Protein AF-A0A844F5Y7-F1 (afdb_monomer_lite)

pLDDT: mean 75.41, std 11.74, range [46.03, 91.31]

Organism: Clostridium scindens (strain JCM 10418 / VPI 12708) (NCBI:txid29347)

Foldseek 3Di:
DDLLVLLVQLVVVCVVPLPDDDDLCNSCVSSVHDSLVSQVSCCVQVVDNDSVRVSVPFDPDPDTDDRPSVVPDDDDDAQDWDDDDPDTDHHHDDDDPDDWDKDKDADPDDPVQADPVRDDDDDGDDRIDIDGDDD

Secondary structure (DSSP, 8-state):
--HHHHHHHHHHHHHHTTTS---HHHHHHHTTS-HHHHHHHHHHHH--S-HHHHHHTS-S-SS-----SGGG-PPP-TT-PEEETTEEE-------SSPPPEEEEE----GGGSPPTTT--S----SEEEEEPP-

Sequence (135 aa):
MYAYETIEMSLNYIEQHLNEKIETEKLAKIACLSTFYYQHLFKRLVKKSSPDEYRKSIPMLNTFDKPKLSSRYVMIDENVPLIVGDIVLEIQRKTLRTTETYFGFEKPVNVAKQIPVGESTGIDVPCLYCFKSSK

Radius of gyration: 20.43 Å; chains: 1; bounding box: 54×29×50 Å

Structure (mmCIF, N/CA/C/O backbone):
data_AF-A0A844F5Y7-F1
#
_entry.id   AF-A0A844F5Y7-F1
#
loop_
_atom_site.group_PDB
_atom_site.id
_atom_site.type_symbol
_atom_site.label_atom_id
_atom_site.label_alt_id
_atom_site.label_comp_id
_atom_site.label_asym_id
_atom_site.label_entity_id
_atom_site.label_seq_id
_atom_site.pdbx_PDB_ins_code
_atom_site.Cartn_x
_atom_site.Cartn_y
_atom_site.Cartn_z
_atom_site.occupancy
_atom_site.B_iso_or_equiv
_atom_site.auth_seq_id
_atom_site.auth_comp_id
_atom_site.auth_asym_id
_atom_site.auth_atom_id
_atom_site.pdbx_PDB_model_num
ATOM 1 N N . MET A 1 1 ? 0.635 -11.920 -4.830 1.00 56.78 1 MET A N 1
ATOM 2 C CA . MET A 1 1 ? -0.245 -11.345 -3.798 1.00 56.78 1 MET A CA 1
ATOM 3 C C . MET A 1 1 ? -0.433 -9.882 -4.127 1.00 56.78 1 MET A C 1
ATOM 5 O O . MET A 1 1 ? 0.539 -9.133 -4.144 1.00 56.78 1 MET A O 1
ATOM 9 N N . TYR A 1 2 ? -1.642 -9.513 -4.517 1.00 71.44 2 TYR A N 1
ATOM 10 C CA . TYR A 1 2 ? -1.959 -8.177 -5.010 1.00 71.44 2 TYR A CA 1
ATOM 11 C C . TYR A 1 2 ? -2.266 -7.220 -3.854 1.00 71.44 2 TYR A C 1
ATOM 13 O O . TYR A 1 2 ? -2.692 -7.636 -2.780 1.00 71.44 2 TYR A O 1
ATOM 21 N N . ALA A 1 3 ? -2.077 -5.915 -4.076 1.00 68.00 3 ALA A N 1
ATOM 22 C CA . ALA A 1 3 ? -2.239 -4.898 -3.030 1.00 68.00 3 ALA A CA 1
ATOM 23 C C . ALA A 1 3 ? -3.666 -4.807 -2.447 1.00 68.00 3 ALA A C 1
ATOM 25 O O . ALA A 1 3 ? -3.840 -4.302 -1.343 1.00 68.00 3 ALA A O 1
ATOM 26 N N . TYR A 1 4 ? -4.690 -5.273 -3.171 1.00 74.69 4 TYR A N 1
ATOM 27 C CA . TYR A 1 4 ? -6.052 -5.350 -2.635 1.00 74.69 4 TYR A CA 1
ATOM 28 C C . TYR A 1 4 ? -6.268 -6.599 -1.771 1.00 74.69 4 TYR A C 1
ATOM 30 O O . TYR A 1 4 ? -6.999 -6.520 -0.790 1.00 74.69 4 TYR A O 1
ATOM 38 N N . GLU A 1 5 ? -5.612 -7.722 -2.089 1.00 79.75 5 GLU A N 1
ATOM 39 C CA . GLU A 1 5 ? -5.712 -8.971 -1.321 1.00 79.75 5 GLU A CA 1
ATOM 40 C C . GLU A 1 5 ? -5.114 -8.794 0.074 1.00 79.75 5 GLU A C 1
ATOM 42 O O . GLU A 1 5 ? -5.687 -9.242 1.063 1.00 79.75 5 GLU A O 1
ATOM 47 N N . THR A 1 6 ? -3.984 -8.087 0.166 1.00 83.25 6 THR A N 1
ATOM 48 C CA . THR A 1 6 ? -3.307 -7.800 1.440 1.00 83.25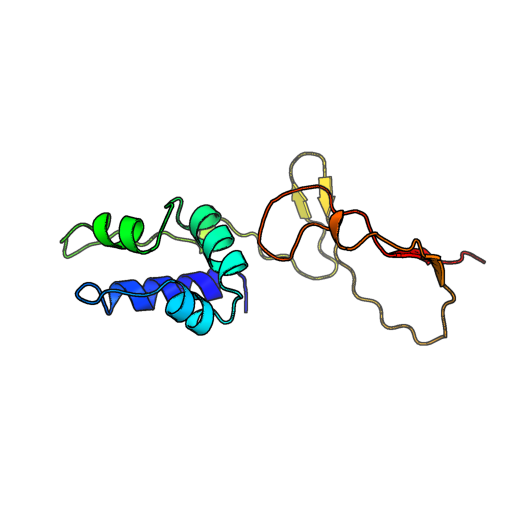 6 THR A CA 1
ATOM 49 C C . THR A 1 6 ? -4.195 -6.978 2.381 1.00 83.25 6 THR A C 1
ATOM 51 O O . THR A 1 6 ? -4.285 -7.276 3.571 1.00 83.25 6 THR A O 1
ATOM 54 N N . ILE A 1 7 ? -4.896 -5.971 1.851 1.00 87.00 7 ILE A N 1
ATOM 55 C CA . ILE A 1 7 ? -5.849 -5.152 2.612 1.00 87.00 7 ILE A CA 1
ATOM 56 C C . ILE A 1 7 ? -7.134 -5.928 2.908 1.00 87.00 7 ILE A C 1
ATOM 58 O O . ILE A 1 7 ? -7.712 -5.775 3.978 1.00 87.00 7 ILE A O 1
ATOM 62 N N . GLU A 1 8 ? -7.584 -6.805 2.016 1.00 85.31 8 GLU A N 1
ATOM 63 C CA . GLU A 1 8 ? -8.749 -7.646 2.285 1.00 85.31 8 GLU A CA 1
ATOM 64 C C . GLU A 1 8 ? -8.510 -8.610 3.457 1.00 85.31 8 GLU A C 1
ATOM 66 O O . GLU A 1 8 ? -9.398 -8.793 4.291 1.00 85.31 8 GLU A O 1
ATOM 71 N N . MET A 1 9 ? -7.297 -9.153 3.595 1.00 86.56 9 MET A N 1
ATOM 72 C CA . MET A 1 9 ? -6.926 -9.974 4.753 1.00 86.56 9 MET A CA 1
ATOM 73 C C . MET A 1 9 ? -7.004 -9.198 6.070 1.00 86.56 9 MET A C 1
ATOM 75 O O . MET A 1 9 ? -7.504 -9.725 7.065 1.00 86.56 9 MET A O 1
ATOM 79 N N . SER A 1 10 ? -6.556 -7.940 6.089 1.00 89.69 10 SER A N 1
ATOM 80 C CA . SER A 1 10 ? -6.641 -7.117 7.296 1.00 89.69 10 SER A CA 1
ATOM 81 C C . SER A 1 10 ? -8.080 -6.699 7.617 1.00 89.69 10 SER A C 1
ATOM 83 O O . SER A 1 10 ? -8.445 -6.651 8.790 1.00 89.69 10 SER A O 1
ATOM 85 N N . LEU A 1 11 ? -8.919 -6.450 6.607 1.00 88.38 11 LEU A N 1
ATOM 86 C CA . LEU A 1 11 ? -10.346 -6.168 6.793 1.00 88.38 11 LEU A CA 1
ATOM 87 C C . LEU A 1 11 ? -11.082 -7.360 7.402 1.00 88.38 11 LEU A C 1
ATOM 89 O O . LEU A 1 11 ? -11.789 -7.187 8.393 1.00 88.38 11 LEU A O 1
ATOM 93 N N . ASN A 1 12 ? -10.840 -8.567 6.884 1.00 88.31 12 ASN A N 1
ATOM 94 C CA . ASN A 1 12 ? -11.400 -9.799 7.446 1.00 88.31 12 ASN A CA 1
ATOM 95 C C . ASN A 1 12 ? -11.013 -9.963 8.923 1.00 88.31 12 ASN A C 1
ATOM 97 O O . ASN A 1 12 ? -11.826 -10.378 9.745 1.00 88.31 12 ASN A O 1
ATOM 101 N N . TYR A 1 13 ? -9.775 -9.607 9.278 1.00 89.44 13 TYR A N 1
ATOM 102 C CA . TYR A 1 13 ? -9.319 -9.662 10.662 1.00 89.44 13 TYR A CA 1
ATOM 103 C C . TYR A 1 13 ? -10.073 -8.679 11.572 1.00 89.44 13 TYR A C 1
ATOM 105 O O . TYR A 1 13 ? -10.477 -9.060 12.672 1.00 89.44 13 TYR A O 1
ATOM 113 N N . ILE A 1 14 ? -10.290 -7.437 11.117 1.00 88.38 14 ILE A N 1
ATOM 114 C CA . ILE A 1 14 ? -11.064 -6.421 11.856 1.00 88.38 14 ILE A CA 1
ATOM 115 C C . ILE A 1 14 ? -12.497 -6.907 12.094 1.00 88.38 14 ILE A C 1
ATOM 117 O O . ILE A 1 14 ? -13.021 -6.753 13.194 1.00 88.38 14 ILE A O 1
ATOM 121 N N . GLU A 1 15 ? -13.108 -7.524 11.084 1.00 83.94 15 GLU A N 1
ATOM 122 C CA . GLU A 1 15 ? -14.473 -8.058 11.150 1.00 83.94 15 GLU A CA 1
ATOM 123 C C . GLU A 1 15 ? -14.605 -9.221 12.144 1.00 83.94 15 GLU A C 1
ATOM 125 O O . GLU A 1 15 ? -15.630 -9.351 12.808 1.00 83.94 15 GLU A O 1
ATOM 130 N N . GLN A 1 16 ? -13.561 -10.034 12.317 1.00 85.06 16 GLN A N 1
ATOM 131 C CA . GLN A 1 16 ? -13.545 -11.115 13.311 1.00 85.06 16 GLN A CA 1
ATOM 132 C C . GLN A 1 16 ? -13.296 -10.623 14.748 1.00 85.06 16 GLN A C 1
ATOM 134 O O . GLN A 1 16 ? -13.635 -11.324 15.697 1.00 85.06 16 GLN A O 1
ATOM 139 N N . HIS A 1 17 ? -12.727 -9.425 14.922 1.00 86.81 17 HIS A N 1
ATOM 140 C CA . HIS A 1 17 ? -12.280 -8.896 16.219 1.00 86.81 17 HIS A CA 1
ATOM 141 C C . HIS A 1 17 ? -12.907 -7.525 16.531 1.00 86.81 17 HIS A C 1
ATOM 143 O O . HIS A 1 17 ? -12.230 -6.591 16.960 1.00 86.81 17 HIS A O 1
ATOM 149 N N . LEU A 1 18 ? -14.225 -7.390 16.344 1.00 79.12 18 LEU A N 1
ATOM 150 C CA . LEU A 1 18 ? -14.947 -6.118 16.529 1.00 79.12 18 LEU A CA 1
ATOM 151 C C . LEU A 1 18 ? -14.901 -5.571 17.967 1.00 79.12 18 LEU A C 1
ATOM 153 O O . LEU A 1 18 ? -14.987 -4.358 18.165 1.00 79.12 18 LEU A O 1
ATOM 157 N N . ASN A 1 19 ? -14.742 -6.441 18.966 1.00 79.00 19 ASN A N 1
ATOM 158 C CA . ASN A 1 19 ? -14.767 -6.065 20.385 1.00 79.00 19 ASN A CA 1
ATOM 159 C C . ASN A 1 19 ? -13.389 -5.697 20.948 1.00 79.00 19 ASN A C 1
ATOM 161 O O . ASN A 1 19 ? -13.296 -5.206 22.072 1.00 79.00 19 ASN A O 1
ATOM 165 N N . GLU A 1 20 ? -12.322 -5.895 20.177 1.00 81.12 20 GLU A N 1
ATOM 166 C CA . GLU A 1 20 ? -10.959 -5.637 20.622 1.00 81.12 20 GLU A CA 1
ATOM 167 C C . GLU A 1 20 ? -10.439 -4.313 20.066 1.00 81.12 20 GLU A C 1
ATOM 169 O O . GLU A 1 20 ? -10.792 -3.870 18.970 1.00 81.12 20 GLU A O 1
ATOM 174 N N . LYS A 1 21 ? -9.570 -3.656 20.835 1.00 79.31 21 LYS A N 1
ATOM 175 C CA . LYS A 1 21 ? -8.788 -2.540 20.311 1.00 79.31 21 LYS A CA 1
ATOM 176 C C . LYS A 1 21 ? -7.690 -3.123 19.425 1.00 79.31 21 LYS A C 1
ATOM 178 O O . LYS A 1 21 ? -6.835 -3.861 19.908 1.00 79.31 21 LYS A O 1
ATOM 183 N N . ILE A 1 22 ? -7.713 -2.790 18.138 1.00 84.56 22 ILE A N 1
ATOM 184 C CA . ILE A 1 22 ? -6.748 -3.303 17.166 1.00 84.56 22 ILE A CA 1
ATOM 185 C C . ILE A 1 22 ? -5.758 -2.198 16.812 1.00 84.56 22 ILE A C 1
ATOM 187 O O . ILE A 1 22 ? -6.140 -1.141 16.315 1.00 84.56 22 ILE A O 1
ATOM 191 N N . GLU A 1 23 ? -4.472 -2.454 17.033 1.00 88.50 23 GLU A N 1
ATOM 192 C CA . GLU A 1 23 ? -3.416 -1.530 16.629 1.00 88.50 23 GLU A CA 1
ATOM 193 C C . GLU A 1 23 ? -3.126 -1.628 15.127 1.00 88.50 23 GLU A C 1
ATOM 195 O O . GLU A 1 23 ? -3.084 -2.716 14.545 1.00 88.50 23 GLU A O 1
ATOM 200 N N . THR A 1 24 ? -2.867 -0.483 1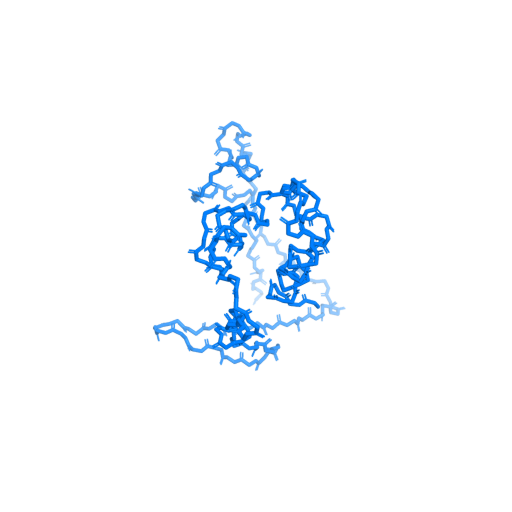4.489 1.00 88.19 24 THR A N 1
ATOM 201 C CA . THR A 1 24 ? -2.544 -0.414 13.053 1.00 88.19 24 THR A CA 1
ATOM 202 C C . THR A 1 24 ? -1.311 -1.231 12.686 1.00 88.19 24 THR A C 1
ATOM 204 O O . THR A 1 24 ? -1.258 -1.785 11.593 1.00 88.19 24 THR A O 1
ATOM 207 N N . GLU A 1 25 ? -0.341 -1.355 13.592 1.00 90.12 25 GLU A N 1
ATOM 208 C CA . GLU A 1 25 ? 0.853 -2.177 13.375 1.00 90.12 25 GLU A CA 1
ATOM 209 C C . GLU A 1 25 ? 0.522 -3.663 13.246 1.00 90.12 25 GLU A C 1
ATOM 211 O O . GLU A 1 25 ? 1.115 -4.366 12.428 1.00 90.12 25 GLU A O 1
ATOM 216 N N . LYS A 1 26 ? -0.451 -4.153 14.022 1.00 90.25 26 LYS A N 1
ATOM 217 C CA . LYS A 1 26 ? -0.901 -5.547 13.952 1.00 90.25 26 LYS A CA 1
ATOM 218 C C . LYS A 1 26 ? -1.543 -5.835 12.596 1.00 90.25 26 LYS A C 1
ATOM 220 O O . LYS A 1 26 ? -1.238 -6.848 11.976 1.00 90.25 26 LYS A O 1
ATOM 225 N N . LEU A 1 27 ? -2.366 -4.911 12.104 1.00 91.31 27 LEU A N 1
ATOM 226 C CA . LEU A 1 27 ? -2.996 -5.015 10.785 1.00 91.31 27 LEU A CA 1
ATOM 227 C C . LEU A 1 27 ? -1.981 -4.929 9.642 1.00 91.31 27 LEU A C 1
ATOM 229 O O . LEU A 1 27 ? -2.079 -5.689 8.683 1.00 91.31 27 LEU A O 1
ATOM 233 N N . ALA A 1 28 ? -0.979 -4.057 9.769 1.00 89.88 28 ALA A N 1
ATOM 234 C CA . ALA A 1 28 ? 0.109 -3.954 8.805 1.00 89.88 28 ALA A CA 1
ATOM 235 C C . ALA A 1 28 ? 0.927 -5.255 8.735 1.00 89.88 28 ALA A C 1
ATOM 237 O O . ALA A 1 28 ? 1.205 -5.742 7.640 1.00 89.88 28 ALA A O 1
ATOM 238 N N . LYS A 1 29 ? 1.221 -5.874 9.888 1.00 90.75 29 LYS A N 1
ATOM 239 C CA . LYS A 1 29 ? 1.884 -7.187 9.965 1.00 90.75 29 LYS A CA 1
ATOM 240 C C . LYS A 1 29 ? 1.068 -8.286 9.280 1.00 90.75 29 LYS A C 1
ATOM 242 O O . LYS A 1 29 ? 1.638 -9.052 8.511 1.00 90.75 29 LYS A O 1
ATOM 247 N N . ILE A 1 30 ? -0.249 -8.330 9.505 1.00 88.00 30 ILE A N 1
ATOM 248 C CA . ILE A 1 30 ? -1.160 -9.297 8.858 1.00 88.00 30 ILE A CA 1
ATOM 249 C C . ILE A 1 30 ? -1.188 -9.101 7.338 1.00 88.00 30 ILE A C 1
ATOM 251 O O . ILE A 1 30 ? -1.180 -10.073 6.591 1.00 88.00 30 ILE A O 1
ATOM 255 N N . ALA A 1 31 ? -1.174 -7.851 6.877 1.00 86.88 31 ALA A N 1
ATOM 256 C CA . ALA A 1 31 ? -1.130 -7.518 5.456 1.00 86.88 31 ALA A CA 1
ATOM 257 C C . ALA A 1 31 ? 0.271 -7.683 4.825 1.00 86.88 31 ALA A C 1
ATOM 259 O O . ALA A 1 31 ? 0.418 -7.468 3.623 1.00 86.88 31 ALA A O 1
ATOM 260 N N . CYS A 1 32 ? 1.299 -8.028 5.615 1.00 87.06 32 CYS A N 1
ATOM 261 C CA . CYS A 1 32 ? 2.711 -8.035 5.218 1.00 87.06 32 CYS A CA 1
ATOM 262 C C . CYS A 1 32 ? 3.193 -6.693 4.627 1.00 87.06 32 CYS A C 1
ATOM 264 O O . CYS A 1 32 ? 3.979 -6.665 3.681 1.00 87.06 32 CYS A O 1
ATOM 266 N N . LEU A 1 33 ? 2.723 -5.570 5.180 1.00 86.06 33 LEU A N 1
ATOM 267 C CA . LEU A 1 33 ? 3.067 -4.210 4.752 1.00 86.06 33 LEU A CA 1
ATOM 268 C C . LEU A 1 33 ? 3.765 -3.435 5.879 1.00 86.06 33 LEU A C 1
ATOM 270 O O . LEU A 1 33 ? 3.609 -3.744 7.060 1.00 86.06 33 LEU A O 1
ATOM 274 N N . SER A 1 34 ? 4.489 -2.369 5.525 1.00 88.62 34 SER A N 1
ATOM 275 C CA . SER A 1 34 ? 4.919 -1.382 6.522 1.00 88.62 34 SER A CA 1
ATOM 276 C C . SER A 1 34 ? 3.711 -0.612 7.069 1.00 88.62 34 SER A C 1
ATOM 278 O O . SER A 1 34 ? 2.726 -0.402 6.357 1.00 88.62 34 SER A O 1
ATOM 280 N N . THR A 1 35 ? 3.780 -0.155 8.323 1.00 88.31 35 THR A N 1
ATOM 281 C CA . THR A 1 35 ? 2.673 0.559 8.990 1.00 88.31 35 THR A CA 1
ATOM 282 C C . THR A 1 35 ? 2.204 1.780 8.196 1.00 88.31 35 THR A C 1
ATOM 284 O O . THR A 1 35 ? 1.005 1.962 7.987 1.00 88.31 35 THR A O 1
ATOM 287 N N . PHE A 1 36 ? 3.145 2.577 7.685 1.00 87.00 36 PHE A N 1
ATOM 288 C CA . PHE A 1 36 ? 2.843 3.747 6.860 1.00 87.00 36 PHE A CA 1
ATOM 289 C C . PHE A 1 36 ? 2.165 3.379 5.539 1.00 87.00 36 PHE A C 1
ATOM 291 O O . PHE A 1 36 ? 1.144 3.965 5.172 1.00 87.00 36 PHE A O 1
ATOM 298 N N . TYR A 1 37 ? 2.700 2.381 4.832 1.00 83.69 37 TYR A N 1
ATOM 299 C CA . TYR A 1 37 ? 2.139 1.966 3.551 1.00 83.69 37 TYR A CA 1
ATOM 300 C C . TYR A 1 37 ? 0.744 1.357 3.720 1.00 83.69 37 TYR A C 1
ATOM 302 O O . TYR A 1 37 ? -0.155 1.654 2.934 1.00 83.69 37 TYR A O 1
ATOM 310 N N . TYR A 1 38 ? 0.532 0.599 4.799 1.00 87.94 38 TYR A N 1
ATOM 311 C CA . TYR A 1 38 ? -0.773 0.072 5.185 1.00 87.94 38 TYR A CA 1
ATOM 312 C C . TYR A 1 38 ? -1.803 1.186 5.397 1.00 87.94 38 TYR A C 1
ATOM 314 O O . TYR A 1 38 ? -2.879 1.142 4.806 1.00 87.94 38 TYR A O 1
ATOM 322 N N . GLN A 1 39 ? -1.481 2.209 6.196 1.00 87.06 39 GLN A N 1
ATOM 323 C CA . GLN A 1 39 ? -2.392 3.332 6.455 1.00 87.06 39 GLN A CA 1
ATOM 324 C C . GLN A 1 39 ? -2.766 4.074 5.164 1.00 87.06 39 GLN A C 1
ATOM 326 O O . GLN A 1 39 ? -3.938 4.395 4.944 1.00 87.06 39 GLN A O 1
ATOM 331 N N . HIS A 1 40 ? -1.790 4.301 4.280 1.00 85.06 40 HIS A N 1
ATOM 332 C CA . HIS A 1 40 ? -2.021 4.964 2.999 1.00 85.06 40 HIS A CA 1
ATOM 333 C C . HIS A 1 40 ? -2.931 4.135 2.075 1.00 85.06 40 HIS A C 1
ATOM 335 O O . HIS A 1 40 ? -3.916 4.652 1.538 1.00 85.06 40 HIS A O 1
ATOM 341 N N . LEU A 1 41 ? -2.642 2.838 1.925 1.00 84.25 41 LEU A N 1
ATOM 342 C CA . LEU A 1 41 ? -3.453 1.903 1.137 1.00 84.25 41 LEU A CA 1
ATOM 343 C C . LEU A 1 41 ? -4.869 1.767 1.691 1.00 84.25 41 LEU A C 1
ATOM 345 O O . LEU A 1 41 ? -5.834 1.847 0.931 1.00 84.25 41 LEU A O 1
ATOM 349 N N . PHE A 1 42 ? -5.004 1.618 3.007 1.00 87.88 42 PHE A N 1
ATOM 350 C CA . PHE A 1 42 ? -6.289 1.504 3.684 1.00 87.88 42 PHE A CA 1
ATOM 351 C C . PHE A 1 42 ? -7.169 2.721 3.392 1.00 87.88 42 PHE A C 1
ATOM 353 O O . PHE A 1 42 ? -8.296 2.575 2.920 1.00 87.88 42 PHE A O 1
ATOM 360 N N . LYS A 1 43 ? -6.631 3.934 3.565 1.00 87.69 43 LYS A N 1
ATOM 361 C CA . LYS A 1 43 ? -7.357 5.173 3.264 1.00 87.69 43 LYS A CA 1
ATOM 362 C C . LYS A 1 43 ? -7.790 5.250 1.805 1.00 87.69 43 LYS A C 1
ATOM 364 O O . LYS A 1 43 ? -8.928 5.624 1.520 1.00 87.69 43 LYS A O 1
ATOM 369 N N . ARG A 1 44 ? -6.908 4.868 0.880 1.00 83.19 44 ARG A N 1
ATOM 370 C CA . ARG A 1 44 ? -7.180 4.891 -0.563 1.00 83.19 44 ARG A CA 1
ATOM 371 C C . ARG A 1 44 ? -8.273 3.899 -0.969 1.00 83.19 44 ARG A C 1
ATOM 373 O O . ARG A 1 44 ? -9.126 4.233 -1.791 1.00 83.19 44 ARG A O 1
ATOM 380 N N . LEU A 1 45 ? -8.254 2.695 -0.406 1.00 82.88 45 LEU A N 1
ATOM 381 C CA . LEU A 1 45 ? -9.128 1.594 -0.815 1.00 82.88 45 LEU A CA 1
ATOM 382 C C . LEU A 1 45 ? -10.458 1.568 -0.080 1.00 82.88 45 LEU A C 1
ATOM 384 O O . LEU A 1 45 ? -11.518 1.501 -0.710 1.00 82.88 45 LEU A O 1
ATOM 388 N N . VAL A 1 46 ? -10.399 1.693 1.239 1.00 84.38 46 VAL A N 1
ATOM 389 C CA . VAL A 1 46 ? -11.551 1.611 2.140 1.00 84.38 46 VAL A CA 1
ATOM 390 C C . VAL A 1 46 ? -12.280 2.954 2.223 1.00 84.38 46 VAL A C 1
ATOM 392 O O . VAL A 1 46 ? -13.441 3.001 2.618 1.00 84.38 46 VAL A O 1
ATOM 395 N N . LYS A 1 47 ? -11.641 4.053 1.790 1.00 84.69 47 LYS A N 1
ATOM 396 C CA . LYS A 1 47 ? -12.172 5.426 1.887 1.00 84.69 47 LYS A CA 1
ATOM 397 C C . LYS A 1 47 ? -12.496 5.832 3.334 1.00 84.69 47 LYS A C 1
ATOM 399 O O . LYS A 1 47 ? -13.425 6.600 3.573 1.00 84.69 47 LYS A O 1
ATOM 404 N N . LYS A 1 48 ? -11.725 5.312 4.294 1.00 85.56 48 LYS A N 1
ATOM 405 C CA . LYS A 1 48 ? -11.817 5.598 5.735 1.00 85.56 48 LYS A CA 1
ATOM 406 C C . LYS A 1 48 ? -10.458 6.029 6.265 1.00 85.56 48 LYS A C 1
ATOM 408 O O . LYS A 1 48 ? -9.434 5.548 5.788 1.00 85.56 48 LYS A O 1
ATOM 413 N N . SER A 1 49 ? -10.429 6.942 7.228 1.00 82.00 49 SER A N 1
ATOM 414 C CA . SER A 1 49 ? -9.178 7.497 7.755 1.00 82.00 49 SER A CA 1
ATOM 415 C C . SER A 1 49 ? -8.422 6.518 8.654 1.00 82.00 49 SER A C 1
ATOM 417 O O . SER A 1 49 ? -7.197 6.574 8.711 1.00 82.00 49 SER A O 1
ATOM 419 N N . SER A 1 50 ? -9.131 5.606 9.325 1.00 84.62 50 SER A N 1
ATOM 420 C CA . SER A 1 50 ? -8.536 4.638 10.247 1.00 84.62 50 SER A CA 1
ATOM 421 C C . SER A 1 50 ? -9.320 3.320 10.313 1.00 84.62 50 SER A C 1
ATOM 423 O O . SER A 1 50 ? -10.524 3.304 10.032 1.00 84.62 50 SER A O 1
ATOM 425 N N . PRO A 1 51 ? -8.671 2.214 10.729 1.00 84.94 51 PRO A N 1
ATOM 426 C CA . PRO A 1 51 ? -9.353 0.952 11.020 1.00 84.94 51 PRO A CA 1
ATOM 427 C C . PRO A 1 51 ? -10.462 1.085 12.071 1.00 84.94 51 PRO A C 1
ATOM 429 O O . PRO A 1 51 ? -11.497 0.439 11.950 1.00 84.94 51 PRO A O 1
ATOM 432 N N . ASP A 1 52 ? -10.285 1.960 13.065 1.00 84.38 52 ASP A N 1
ATOM 433 C CA . ASP A 1 52 ? -11.306 2.231 14.081 1.00 84.38 52 ASP A CA 1
ATOM 434 C C . ASP A 1 52 ? -12.532 2.949 13.507 1.00 84.38 52 ASP A C 1
ATOM 436 O O . ASP A 1 52 ? -13.663 2.638 13.881 1.00 84.38 52 ASP A O 1
ATOM 440 N N . GLU A 1 53 ? -12.334 3.896 12.587 1.00 85.69 53 GLU A N 1
ATOM 441 C CA . GLU A 1 53 ? -13.442 4.538 11.874 1.00 85.69 53 GLU A CA 1
ATOM 442 C C . GLU A 1 53 ? -14.193 3.523 11.009 1.00 85.69 53 GLU A C 1
ATOM 444 O O . GLU A 1 53 ? -15.424 3.497 11.021 1.00 85.69 53 GLU A O 1
ATOM 449 N N . TYR A 1 54 ? -13.461 2.658 10.297 1.00 86.00 54 TYR A N 1
ATOM 450 C CA . TYR A 1 54 ? -14.064 1.563 9.541 1.00 86.00 54 TYR A CA 1
ATOM 451 C C . TYR A 1 54 ? -14.901 0.669 10.456 1.00 86.00 54 TYR A C 1
ATOM 453 O O . TYR A 1 54 ? -16.082 0.485 10.180 1.00 86.00 54 TYR A O 1
ATOM 461 N N . ARG A 1 55 ? -14.347 0.229 11.591 1.00 83.00 55 ARG A N 1
ATOM 462 C CA . ARG A 1 55 ? -15.038 -0.610 12.580 1.00 83.00 55 ARG A CA 1
ATOM 463 C C . ARG A 1 55 ? -16.339 0.013 13.083 1.00 83.00 55 ARG A C 1
ATOM 465 O O . ARG A 1 55 ? -17.367 -0.651 13.089 1.00 83.00 55 ARG A O 1
ATOM 472 N N . LYS A 1 56 ? -16.320 1.295 13.458 1.00 82.81 56 LYS A N 1
ATOM 473 C CA . LYS A 1 56 ? -17.524 2.024 13.907 1.00 82.81 56 LYS A CA 1
ATOM 474 C C . LYS A 1 56 ? -18.566 2.198 12.805 1.00 82.81 56 LYS A C 1
ATOM 476 O O . LYS A 1 56 ? -19.739 2.386 13.105 1.00 82.81 56 LYS A O 1
ATOM 481 N N . SER A 1 57 ? -18.137 2.184 11.545 1.00 78.94 57 SER A N 1
ATOM 482 C CA . SER A 1 57 ? -19.030 2.314 10.396 1.00 78.94 57 SER A CA 1
ATOM 483 C C . SER A 1 57 ? -19.695 1.005 9.975 1.00 78.94 57 SER A C 1
ATOM 485 O O . SER A 1 57 ? -20.537 1.048 9.085 1.00 78.94 57 SER A O 1
ATOM 487 N N . ILE A 1 58 ? -19.344 -0.130 10.593 1.00 74.12 58 ILE A N 1
ATOM 488 C CA . ILE A 1 58 ? -19.987 -1.423 10.339 1.00 74.12 58 ILE A CA 1
ATOM 489 C C . ILE A 1 58 ? -21.346 -1.423 11.064 1.00 74.12 58 ILE A C 1
ATOM 491 O O . ILE A 1 58 ? -21.373 -1.428 12.297 1.00 74.12 58 ILE A O 1
ATOM 495 N N . PRO A 1 59 ? -22.487 -1.379 10.348 1.00 65.25 59 PRO A N 1
ATOM 496 C CA . PRO A 1 59 ? -23.795 -1.506 10.976 1.00 65.25 59 PRO A CA 1
ATOM 497 C C . PRO A 1 59 ? -23.960 -2.897 11.608 1.00 65.25 59 PRO A C 1
ATOM 499 O O . PRO A 1 59 ? -23.548 -3.897 11.024 1.00 65.25 59 PRO A O 1
ATOM 502 N N . MET A 1 60 ? -24.623 -2.976 12.770 1.00 60.38 60 MET A N 1
ATOM 503 C CA . MET A 1 60 ? -25.091 -4.242 13.364 1.00 60.38 60 MET A CA 1
ATOM 504 C C . MET A 1 60 ? -26.276 -4.801 12.558 1.00 60.38 60 MET A C 1
ATOM 506 O O . MET A 1 60 ? -27.410 -4.835 13.032 1.00 60.38 60 MET A O 1
ATOM 510 N N . LEU A 1 61 ? -26.034 -5.193 11.310 1.00 56.44 61 LEU A N 1
ATOM 511 C CA . LEU A 1 61 ? -26.997 -5.893 10.466 1.00 56.44 61 LEU A CA 1
ATOM 512 C C . LEU A 1 61 ? -26.481 -7.299 10.155 1.00 56.44 61 LEU A C 1
ATOM 514 O O . LEU A 1 61 ? -25.293 -7.498 9.925 1.00 56.44 61 LEU A O 1
ATOM 518 N N . ASN A 1 62 ? -27.401 -8.261 10.060 1.00 55.31 62 ASN A N 1
ATOM 519 C CA . ASN A 1 62 ? -27.100 -9.628 9.615 1.00 55.31 62 ASN A CA 1
ATOM 520 C C . ASN A 1 62 ? -26.622 -9.692 8.149 1.00 55.31 62 ASN A C 1
ATOM 522 O O . ASN A 1 62 ? -26.066 -10.701 7.724 1.00 55.31 62 ASN A O 1
ATOM 526 N N . THR A 1 63 ? -26.827 -8.613 7.389 1.00 50.22 63 THR A N 1
ATOM 527 C CA . THR A 1 63 ? -26.414 -8.464 5.992 1.00 50.22 63 THR A CA 1
ATOM 528 C C . THR A 1 63 ? -25.614 -7.167 5.874 1.00 50.22 63 THR A C 1
ATOM 530 O O . THR A 1 63 ? -26.183 -6.078 5.841 1.00 50.22 63 THR A O 1
ATOM 533 N N . PHE A 1 64 ? -24.286 -7.277 5.887 1.00 56.88 64 PHE A N 1
ATOM 534 C CA . PHE A 1 64 ? -23.361 -6.154 5.718 1.00 56.88 64 PHE A CA 1
ATOM 535 C C . PHE A 1 64 ? -22.779 -6.156 4.300 1.00 56.88 64 PHE A C 1
ATOM 537 O O . PHE A 1 64 ? -22.259 -7.175 3.841 1.00 56.88 64 PHE A O 1
ATOM 544 N N . ASP A 1 65 ? -22.827 -5.006 3.622 1.00 60.44 65 ASP A N 1
ATOM 545 C CA . ASP A 1 65 ? -22.203 -4.824 2.310 1.00 60.44 65 ASP A CA 1
ATOM 546 C C . ASP A 1 65 ? -20.695 -4.592 2.456 1.00 60.44 65 ASP A C 1
ATOM 548 O O . ASP A 1 65 ? -20.216 -3.470 2.650 1.00 60.44 65 ASP A O 1
ATOM 552 N N . LYS A 1 66 ? -19.929 -5.679 2.326 1.00 68.25 66 LYS A N 1
ATOM 553 C CA . LYS A 1 66 ? -18.465 -5.633 2.326 1.00 68.25 66 LYS A CA 1
ATOM 554 C C . LYS A 1 66 ? -17.949 -4.768 1.163 1.00 68.25 66 LYS A C 1
ATOM 556 O O . LYS A 1 66 ? -18.386 -4.956 0.020 1.00 68.25 66 LYS A O 1
ATOM 561 N N . PRO A 1 67 ? -16.978 -3.860 1.389 1.00 67.31 67 PRO A N 1
ATOM 562 C CA . PRO A 1 67 ? -16.381 -3.091 0.304 1.00 67.31 67 PRO A CA 1
ATOM 563 C C . PRO A 1 67 ? -15.699 -4.025 -0.709 1.00 67.31 67 PRO A C 1
ATOM 565 O O . PRO A 1 67 ? -14.678 -4.644 -0.416 1.00 67.31 67 PRO A O 1
ATOM 568 N N . LYS A 1 68 ? -16.240 -4.105 -1.9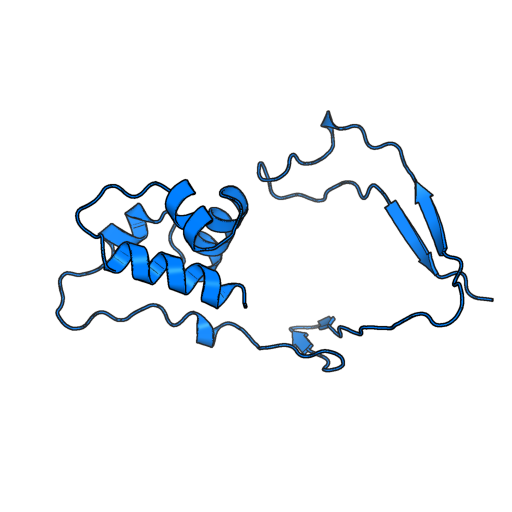32 1.00 69.94 68 LYS A N 1
ATOM 569 C CA . LYS A 1 68 ? -15.631 -4.853 -3.044 1.00 69.94 68 LYS A CA 1
ATOM 570 C C . LYS A 1 68 ? -14.384 -4.131 -3.556 1.00 69.94 68 LYS A C 1
ATOM 572 O O . LYS A 1 68 ? -14.462 -3.271 -4.435 1.00 69.94 68 LYS A O 1
ATOM 577 N N . LEU A 1 69 ? -13.229 -4.478 -2.992 1.00 67.00 69 LEU A N 1
ATOM 578 C CA . LEU A 1 69 ? -11.933 -3.916 -3.384 1.00 67.00 69 LEU A CA 1
ATOM 579 C C . LEU A 1 69 ? -11.473 -4.402 -4.766 1.00 67.00 69 LEU A C 1
ATOM 581 O O . LEU A 1 69 ? -10.836 -3.642 -5.493 1.00 67.00 69 LEU A O 1
ATOM 585 N N . SER A 1 70 ? -11.859 -5.619 -5.161 1.00 63.03 70 SER A N 1
ATOM 586 C CA . SER A 1 70 ? -11.512 -6.219 -6.457 1.00 63.03 70 SER A CA 1
ATOM 587 C C . SER A 1 70 ? -12.077 -5.454 -7.658 1.00 63.03 70 SER A C 1
ATOM 589 O O . SER A 1 70 ? -11.454 -5.416 -8.711 1.00 63.03 70 SER A O 1
ATOM 591 N N . SER A 1 71 ? -13.215 -4.769 -7.510 1.00 55.81 71 SER A N 1
ATOM 592 C CA . SER A 1 71 ? -13.884 -4.072 -8.619 1.00 55.81 71 SER A CA 1
ATOM 593 C C . SER A 1 71 ? -13.196 -2.777 -9.070 1.00 55.81 71 SER A C 1
ATOM 595 O O . SER A 1 71 ? -13.651 -2.156 -10.026 1.00 55.81 71 SER A O 1
ATOM 597 N N . ARG A 1 72 ? -12.138 -2.327 -8.380 1.00 61.94 72 ARG A N 1
ATOM 598 C CA . ARG A 1 72 ? -11.413 -1.079 -8.699 1.00 61.94 72 ARG A CA 1
ATOM 599 C C . ARG A 1 72 ? -10.000 -1.294 -9.231 1.00 61.94 72 ARG A C 1
ATOM 601 O O . ARG A 1 72 ? -9.325 -0.313 -9.537 1.00 61.94 72 ARG A O 1
ATOM 608 N N . TYR A 1 73 ? -9.554 -2.541 -9.316 1.00 61.31 73 TYR A N 1
ATOM 609 C CA . TYR A 1 73 ? -8.241 -2.889 -9.834 1.00 61.31 73 TYR A CA 1
ATOM 610 C C . TYR A 1 73 ? -8.388 -3.564 -11.190 1.00 61.31 73 TYR A C 1
ATOM 612 O O . TYR A 1 73 ? -9.145 -4.519 -11.334 1.00 61.31 73 TYR A O 1
ATOM 620 N N . VAL A 1 74 ? -7.643 -3.065 -12.176 1.00 64.56 74 VAL A N 1
ATOM 621 C CA . VAL A 1 74 ? -7.389 -3.807 -13.409 1.00 64.56 74 VAL A CA 1
ATOM 622 C C . VAL A 1 74 ? -6.108 -4.589 -13.181 1.00 64.56 74 VAL A C 1
ATOM 624 O O . VAL A 1 74 ? -5.069 -4.009 -12.859 1.00 64.56 74 VAL A O 1
ATOM 627 N N . MET A 1 75 ? -6.204 -5.907 -13.299 1.00 61.62 75 MET A N 1
ATOM 628 C CA . MET A 1 75 ? -5.038 -6.777 -13.294 1.00 61.62 75 MET A CA 1
ATOM 629 C C . MET A 1 75 ? -4.227 -6.465 -14.546 1.00 61.62 75 MET A C 1
ATOM 631 O O . MET A 1 75 ? -4.754 -6.564 -15.651 1.00 61.62 75 MET A O 1
ATOM 635 N N . ILE A 1 76 ? -2.982 -6.031 -14.362 1.00 68.62 76 ILE A N 1
ATOM 636 C CA . ILE A 1 76 ? -2.049 -5.818 -15.467 1.00 68.62 76 ILE A CA 1
ATOM 637 C C . ILE A 1 76 ? -1.086 -6.993 -15.536 1.00 68.62 76 ILE A C 1
ATOM 639 O O . ILE A 1 76 ? -0.538 -7.406 -14.512 1.00 68.62 76 ILE A O 1
ATOM 643 N N . ASP A 1 77 ? -0.887 -7.496 -16.747 1.00 67.62 77 ASP A N 1
ATOM 644 C CA . ASP A 1 77 ? 0.100 -8.522 -17.054 1.00 67.62 77 ASP A CA 1
ATOM 645 C C . ASP A 1 77 ? 1.311 -7.907 -17.763 1.00 67.62 77 ASP A C 1
ATOM 647 O O . ASP A 1 77 ? 1.247 -6.819 -18.346 1.00 67.62 77 ASP A O 1
ATOM 651 N N . GLU A 1 78 ? 2.442 -8.611 -17.707 1.00 77.50 78 GLU A N 1
ATOM 652 C CA . GLU A 1 78 ? 3.632 -8.235 -18.467 1.00 77.50 78 GLU A CA 1
ATOM 653 C C . GLU A 1 78 ? 3.326 -8.272 -19.977 1.00 77.50 78 GLU A C 1
ATOM 655 O O . GLU A 1 78 ? 2.744 -9.232 -20.485 1.00 77.50 78 GLU A O 1
ATOM 660 N N . ASN A 1 79 ? 3.776 -7.251 -20.712 1.00 74.69 79 ASN A N 1
ATOM 661 C CA . ASN A 1 79 ? 3.554 -7.053 -22.153 1.00 74.69 79 ASN A CA 1
ATOM 662 C C . ASN A 1 79 ? 2.090 -6.790 -22.561 1.00 74.69 79 ASN A C 1
ATOM 664 O O . ASN A 1 79 ? 1.738 -6.958 -23.730 1.00 74.69 79 ASN A O 1
ATOM 668 N N . VAL A 1 80 ? 1.237 -6.360 -21.627 1.00 79.38 80 VAL A N 1
ATOM 669 C CA . VAL A 1 80 ? -0.117 -5.877 -21.931 1.00 79.38 80 VAL A CA 1
ATOM 670 C C . VAL A 1 80 ? -0.174 -4.364 -21.697 1.00 79.38 80 VAL A C 1
ATOM 672 O O . VAL A 1 80 ? 0.020 -3.922 -20.561 1.00 79.38 80 VAL A O 1
ATOM 675 N N . PRO A 1 81 ? -0.429 -3.541 -22.733 1.00 77.19 81 PRO A N 1
ATOM 676 C CA . PRO A 1 81 ? -0.522 -2.098 -22.562 1.00 77.19 81 PRO A CA 1
ATOM 677 C C . PRO A 1 81 ? -1.816 -1.726 -21.827 1.00 77.19 81 PRO A C 1
ATOM 679 O O . PRO A 1 81 ? -2.920 -2.039 -22.275 1.00 77.19 81 PRO A O 1
ATOM 682 N N . LEU A 1 82 ? -1.683 -1.019 -20.707 1.00 80.50 82 LEU A N 1
ATOM 683 C CA . LEU A 1 82 ? -2.788 -0.420 -19.970 1.00 80.50 82 LEU A CA 1
ATOM 684 C C . LEU A 1 82 ? -2.940 1.048 -20.385 1.00 80.50 82 LEU A C 1
ATOM 686 O O . LEU A 1 82 ? -2.044 1.859 -20.165 1.00 80.50 82 LEU A O 1
ATOM 690 N N . ILE A 1 83 ? -4.100 1.399 -20.935 1.00 76.62 83 ILE A N 1
ATOM 691 C CA . ILE A 1 83 ? -4.437 2.778 -21.305 1.00 76.62 83 ILE A CA 1
ATOM 692 C C . ILE A 1 83 ? -5.307 3.377 -20.196 1.00 76.62 83 ILE A C 1
ATOM 694 O O . ILE A 1 83 ? -6.384 2.856 -19.904 1.00 76.62 83 ILE A O 1
ATOM 698 N N . VAL A 1 84 ? -4.849 4.463 -19.570 1.00 76.00 84 VAL A N 1
ATOM 699 C CA . VAL A 1 84 ? -5.611 5.198 -18.546 1.00 76.00 84 VAL A CA 1
ATOM 700 C C . VAL A 1 84 ? -5.511 6.695 -18.810 1.00 76.00 84 VAL A C 1
ATOM 702 O O . VAL A 1 84 ? -4.435 7.282 -18.695 1.00 76.00 84 VAL A O 1
ATOM 705 N N . GLY A 1 85 ? -6.649 7.318 -19.132 1.00 81.12 85 GLY A N 1
ATOM 706 C CA . GLY A 1 85 ? -6.679 8.708 -19.590 1.00 81.12 85 GLY A CA 1
ATOM 707 C C . GLY A 1 85 ? -5.861 8.857 -20.872 1.00 81.12 85 GLY A C 1
ATOM 708 O O . GLY A 1 85 ? -6.086 8.113 -21.823 1.00 81.12 85 GLY A O 1
ATOM 709 N N . ASP A 1 86 ? -4.871 9.750 -20.844 1.00 81.56 86 ASP A N 1
ATOM 710 C CA . ASP A 1 86 ? -3.955 10.016 -21.963 1.00 81.56 86 ASP A CA 1
ATOM 711 C C . ASP A 1 86 ? -2.581 9.327 -21.800 1.00 81.56 86 ASP A C 1
ATOM 713 O O . ASP A 1 86 ? -1.610 9.688 -22.465 1.00 81.56 86 ASP A O 1
ATOM 717 N N . ILE A 1 87 ? -2.464 8.352 -20.888 1.00 76.19 87 ILE A N 1
ATOM 718 C CA . ILE A 1 87 ? -1.214 7.632 -20.598 1.00 76.19 87 ILE A CA 1
ATOM 719 C C . ILE A 1 87 ? -1.341 6.165 -21.023 1.00 76.19 87 ILE A C 1
ATOM 721 O O . ILE A 1 87 ? -2.317 5.493 -20.685 1.00 76.19 87 ILE A O 1
ATOM 725 N N . VAL A 1 88 ? -0.311 5.656 -21.707 1.00 82.38 88 VAL A N 1
ATOM 726 C CA . VAL A 1 88 ? -0.123 4.225 -21.991 1.00 82.38 88 VAL A CA 1
ATOM 727 C C . VAL A 1 88 ? 0.973 3.685 -21.077 1.00 82.38 88 VAL A C 1
ATOM 729 O O . VAL A 1 88 ? 2.108 4.159 -21.114 1.00 82.38 88 VAL A O 1
ATOM 732 N N . LEU A 1 89 ? 0.633 2.703 -20.246 1.00 80.44 89 LEU A N 1
ATOM 733 C CA . LEU A 1 89 ? 1.554 2.022 -19.345 1.00 80.44 89 LEU A CA 1
ATOM 734 C C . LEU A 1 89 ? 1.772 0.587 -19.827 1.00 80.44 89 LEU A C 1
ATOM 736 O O . LEU A 1 89 ? 0.842 -0.210 -19.834 1.00 80.44 89 LEU A O 1
ATOM 740 N N . GLU A 1 90 ? 3.006 0.240 -20.178 1.00 80.88 90 GLU A N 1
ATOM 741 C CA . GLU A 1 90 ? 3.396 -1.127 -20.525 1.00 80.88 90 GLU A CA 1
ATOM 742 C C . GLU A 1 90 ? 4.566 -1.563 -19.640 1.00 80.88 90 GLU A C 1
ATOM 744 O O . GLU A 1 90 ? 5.558 -0.845 -19.500 1.00 80.88 90 GLU A O 1
ATOM 749 N N . ILE A 1 91 ? 4.451 -2.743 -19.029 1.00 83.75 91 ILE A N 1
ATOM 750 C CA . ILE A 1 91 ? 5.503 -3.323 -18.191 1.00 83.75 91 ILE A CA 1
ATOM 751 C C . ILE A 1 91 ? 6.122 -4.493 -18.946 1.00 83.75 91 ILE A C 1
ATOM 753 O O . ILE A 1 91 ? 5.434 -5.455 -19.274 1.00 83.75 91 ILE A O 1
ATOM 757 N N . GLN A 1 92 ? 7.431 -4.427 -19.190 1.00 77.62 92 GLN A N 1
ATOM 758 C CA . GLN A 1 92 ? 8.193 -5.504 -19.819 1.00 77.62 92 GLN A CA 1
ATOM 759 C C . GLN A 1 92 ? 9.299 -5.981 -18.882 1.00 77.62 92 GLN A C 1
ATOM 761 O O . GLN A 1 92 ? 10.045 -5.176 -18.320 1.00 77.62 92 GLN A O 1
ATOM 766 N N . ARG A 1 93 ? 9.472 -7.299 -18.779 1.00 84.75 93 ARG A N 1
ATOM 767 C CA . ARG A 1 93 ? 10.607 -7.916 -18.093 1.00 84.75 93 ARG A CA 1
ATOM 768 C C . ARG A 1 93 ? 11.585 -8.474 -19.120 1.00 84.75 93 ARG A C 1
ATOM 770 O O . ARG A 1 93 ? 11.211 -9.265 -19.980 1.00 84.75 93 ARG A O 1
ATOM 777 N N . LYS A 1 94 ? 12.859 -8.084 -19.025 1.00 83.75 94 LYS A N 1
ATOM 778 C CA . LYS A 1 94 ? 13.927 -8.585 -19.906 1.00 83.75 94 LYS A CA 1
ATOM 779 C C . LYS A 1 94 ? 15.062 -9.179 -19.084 1.00 83.75 94 LYS A C 1
ATOM 781 O O . LYS A 1 94 ? 15.538 -8.560 -18.137 1.00 83.75 94 LYS A O 1
ATOM 786 N N . THR A 1 95 ? 15.509 -10.373 -19.466 1.00 87.56 95 THR A N 1
ATOM 787 C CA . THR A 1 95 ? 16.720 -10.997 -18.919 1.00 87.56 95 THR A CA 1
ATOM 788 C C . THR A 1 95 ? 17.892 -10.698 -19.841 1.00 87.56 95 THR A C 1
ATOM 790 O O . THR A 1 95 ? 17.871 -11.060 -21.019 1.00 87.56 95 THR A O 1
ATOM 793 N N . LEU A 1 96 ? 18.923 -10.050 -19.306 1.00 86.25 96 LEU A N 1
ATOM 794 C CA . LEU A 1 96 ? 20.125 -9.711 -20.058 1.00 86.25 96 LEU A CA 1
ATOM 795 C C . LEU A 1 96 ? 21.035 -10.940 -20.162 1.00 86.25 96 LEU A C 1
ATOM 797 O O . LEU A 1 96 ? 21.507 -11.453 -19.152 1.00 86.25 96 LEU A O 1
ATOM 801 N N . ARG A 1 97 ? 21.264 -11.428 -21.386 1.00 88.44 97 ARG A N 1
ATOM 802 C CA . ARG A 1 97 ? 22.213 -12.529 -21.661 1.00 88.44 97 ARG A CA 1
ATOM 803 C C . ARG A 1 97 ? 23.640 -12.034 -21.868 1.00 88.44 97 ARG A C 1
ATOM 805 O O . ARG A 1 97 ? 24.593 -12.782 -21.701 1.00 88.44 97 ARG A O 1
ATOM 812 N N . THR A 1 98 ? 23.764 -10.773 -22.248 1.00 88.00 98 THR A N 1
ATOM 813 C CA . THR A 1 98 ? 25.023 -10.074 -22.460 1.00 88.00 98 THR A CA 1
ATOM 814 C C . THR A 1 98 ? 25.080 -8.892 -21.514 1.00 88.00 98 THR A C 1
ATOM 816 O O . THR A 1 98 ? 24.055 -8.257 -21.258 1.00 88.00 98 THR A O 1
ATOM 819 N N . THR A 1 99 ? 26.271 -8.578 -21.017 1.00 85.31 99 THR A N 1
ATOM 820 C CA . THR A 1 99 ? 26.491 -7.394 -20.188 1.00 85.31 99 THR A CA 1
ATOM 821 C C . THR A 1 99 ? 26.088 -6.141 -20.964 1.00 85.31 99 THR A C 1
ATOM 823 O O . THR A 1 99 ? 26.656 -5.848 -22.015 1.00 85.31 99 THR A O 1
ATOM 826 N N . GLU A 1 100 ? 25.106 -5.405 -20.451 1.00 84.19 100 GLU A N 1
ATOM 827 C CA . GLU A 1 100 ? 24.746 -4.080 -20.952 1.00 84.19 100 GLU A CA 1
ATOM 828 C C . GLU A 1 100 ? 25.373 -3.013 -20.054 1.00 84.19 100 GLU A C 1
ATOM 830 O O . GLU A 1 100 ? 25.344 -3.120 -18.828 1.00 84.19 100 GLU A O 1
ATOM 835 N N . THR A 1 101 ? 25.946 -1.978 -20.665 1.00 80.50 101 THR A N 1
ATOM 836 C CA . THR A 1 101 ? 26.515 -0.843 -19.938 1.00 80.50 101 THR A CA 1
ATOM 837 C C . THR A 1 101 ? 25.458 0.242 -19.783 1.00 80.50 101 THR A C 1
ATOM 839 O O . THR A 1 101 ? 24.871 0.703 -20.765 1.00 80.50 101 THR A O 1
ATOM 842 N N . TYR A 1 102 ? 25.243 0.669 -18.545 1.00 81.62 102 TYR A N 1
ATOM 843 C CA . TYR A 1 102 ? 24.375 1.786 -18.204 1.00 81.62 102 TYR A CA 1
ATOM 844 C C . TYR A 1 102 ? 25.244 2.935 -17.710 1.00 81.62 102 TYR A C 1
ATOM 846 O O . TYR A 1 102 ? 26.170 2.720 -16.929 1.00 81.62 102 TYR A O 1
ATOM 854 N N . PHE A 1 103 ? 24.945 4.145 -18.165 1.00 76.56 103 PHE A N 1
ATOM 855 C CA . PHE A 1 103 ? 25.547 5.357 -17.626 1.00 76.56 103 PHE A CA 1
ATOM 856 C C . PHE A 1 103 ? 24.543 6.005 -16.703 1.00 76.56 103 PHE A C 1
ATOM 858 O O . PHE A 1 103 ? 23.375 6.131 -17.064 1.00 76.56 103 PHE A O 1
ATOM 865 N N . GLY A 1 104 ? 24.982 6.421 -15.525 1.00 74.06 104 GLY A N 1
ATOM 866 C CA . GLY A 1 104 ? 24.102 7.120 -14.615 1.00 74.06 104 GLY A CA 1
ATOM 867 C C . GLY A 1 104 ? 24.721 8.366 -14.028 1.00 74.06 104 GLY A C 1
ATOM 868 O O . GLY A 1 104 ? 25.940 8.484 -13.931 1.00 74.06 104 GLY A O 1
ATOM 869 N N . PHE A 1 105 ? 23.854 9.298 -13.648 1.00 69.81 105 PHE A N 1
ATOM 870 C CA . PHE A 1 105 ? 24.241 10.408 -12.796 1.00 69.81 105 PHE A CA 1
ATOM 871 C C . PHE A 1 105 ? 24.001 9.986 -11.355 1.00 69.81 105 PHE A C 1
ATOM 873 O O . PHE A 1 105 ? 22.861 9.744 -10.951 1.00 69.81 105 PHE A O 1
ATOM 880 N N . GLU A 1 106 ? 25.085 9.900 -10.596 1.00 66.06 106 GLU A N 1
ATOM 881 C CA . GLU A 1 106 ? 25.038 9.794 -9.147 1.00 66.06 106 GLU A CA 1
ATOM 882 C C . GLU A 1 106 ? 25.166 11.203 -8.572 1.00 66.06 106 GLU A C 1
ATOM 884 O O . GLU A 1 106 ? 26.092 11.951 -8.902 1.00 66.06 106 GLU A O 1
ATOM 889 N N . LYS A 1 107 ? 24.210 11.592 -7.730 1.00 68.62 107 LYS A N 1
ATOM 890 C CA . LYS A 1 107 ? 24.274 12.852 -6.996 1.00 68.62 107 LYS A CA 1
ATOM 891 C C . LYS A 1 107 ? 24.208 12.533 -5.508 1.00 68.62 107 LYS A C 1
ATOM 893 O O . LYS A 1 107 ? 23.248 11.883 -5.099 1.00 68.62 107 LYS A O 1
ATOM 898 N N . PRO A 1 108 ? 25.153 13.017 -4.681 1.00 67.06 108 PRO A N 1
ATOM 899 C CA . PRO A 1 108 ? 25.012 12.900 -3.239 1.00 67.06 108 PRO A CA 1
ATOM 900 C C . PRO A 1 108 ? 23.758 13.670 -2.823 1.00 67.06 108 PRO A C 1
ATOM 902 O O . PRO A 1 108 ? 23.671 14.894 -2.978 1.00 67.06 108 PRO A O 1
ATOM 905 N N . VAL A 1 109 ? 22.754 12.943 -2.343 1.00 66.94 109 VAL A N 1
ATOM 906 C CA . VAL A 1 109 ? 21.523 13.541 -1.836 1.00 66.94 109 VAL A CA 1
ATOM 907 C C . VAL A 1 109 ? 21.713 13.788 -0.347 1.00 66.94 109 VAL A C 1
ATOM 909 O O . VAL A 1 109 ? 22.145 12.913 0.398 1.00 66.94 109 VAL A O 1
ATOM 912 N N . ASN A 1 110 ? 21.427 15.011 0.098 1.00 72.62 110 ASN A N 1
ATOM 913 C CA . ASN A 1 110 ? 21.414 15.301 1.524 1.00 72.62 110 ASN A CA 1
ATOM 914 C C . ASN A 1 110 ? 20.232 14.547 2.147 1.00 72.62 110 ASN A C 1
ATOM 916 O O . ASN A 1 110 ? 19.093 14.799 1.765 1.00 72.62 110 ASN A O 1
ATOM 920 N N . VAL A 1 111 ? 20.509 13.661 3.105 1.00 68.88 111 VAL A N 1
ATOM 921 C CA . VAL A 1 111 ? 19.501 12.831 3.785 1.00 68.88 111 VAL A CA 1
ATOM 922 C C . VAL A 1 111 ? 18.390 13.683 4.409 1.00 68.88 111 VAL A C 1
ATOM 924 O O . VAL A 1 111 ? 17.231 13.298 4.361 1.00 68.88 111 VAL A O 1
ATOM 927 N N . ALA A 1 112 ? 18.700 14.890 4.894 1.00 70.75 112 ALA A N 1
ATOM 928 C CA . ALA A 1 112 ? 17.704 15.818 5.439 1.00 70.75 112 ALA A CA 1
ATOM 929 C C . ALA A 1 112 ? 16.777 16.438 4.373 1.00 70.75 112 ALA A C 1
ATOM 931 O O . ALA A 1 112 ? 15.766 17.042 4.715 1.00 70.75 112 ALA A O 1
ATOM 932 N N . LYS A 1 113 ? 17.136 16.336 3.086 1.00 65.69 113 LYS A N 1
ATOM 933 C CA . LYS A 1 113 ? 16.306 16.744 1.940 1.00 65.69 113 LYS A CA 1
ATOM 934 C C . LYS A 1 113 ? 15.593 15.564 1.279 1.00 65.69 113 LYS A C 1
ATOM 936 O O . LYS A 1 113 ? 14.773 15.805 0.397 1.00 65.69 113 LYS A O 1
ATOM 941 N N . GLN A 1 114 ? 15.925 14.326 1.653 1.00 65.19 114 GLN A N 1
ATOM 942 C CA . GLN A 1 114 ? 15.156 13.162 1.230 1.00 65.19 114 GLN A CA 1
ATOM 943 C C . GLN A 1 114 ? 13.889 13.085 2.054 1.00 65.19 114 GLN A C 1
ATOM 945 O O . GLN A 1 114 ? 13.883 13.413 3.240 1.00 65.19 114 GLN A O 1
ATOM 950 N N . ILE A 1 115 ? 12.816 12.643 1.415 1.00 63.59 115 ILE A N 1
ATOM 951 C CA . ILE A 1 115 ? 11.574 12.403 2.129 1.00 63.59 115 ILE A CA 1
ATOM 952 C C . ILE A 1 115 ? 11.789 11.146 2.976 1.00 63.59 115 ILE A C 1
ATOM 954 O O . ILE A 1 115 ? 12.039 10.077 2.410 1.00 63.59 115 ILE A O 1
ATOM 958 N N . PRO A 1 116 ? 11.719 11.237 4.317 1.00 61.25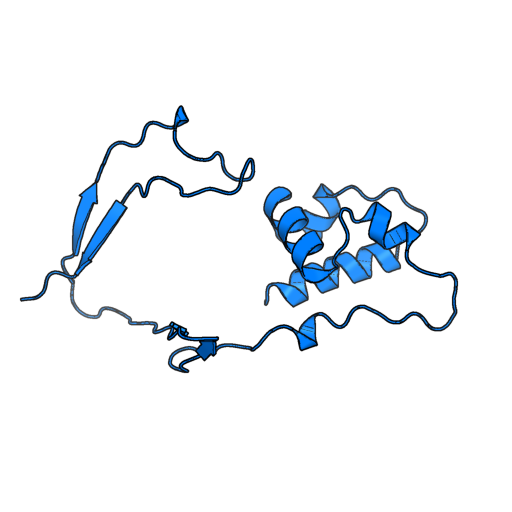 116 PRO A N 1
ATOM 959 C CA . PRO A 1 116 ? 11.871 10.069 5.165 1.00 61.25 116 PRO A CA 1
ATOM 960 C C . PRO A 1 116 ? 10.796 9.051 4.803 1.00 61.25 116 PRO A C 1
ATOM 962 O O . PRO A 1 116 ? 9.636 9.408 4.570 1.00 61.25 116 PRO A O 1
ATOM 965 N N . VAL A 1 117 ? 11.188 7.778 4.727 1.00 58.34 117 VAL A N 1
ATOM 966 C CA . VAL A 1 117 ? 10.288 6.698 4.318 1.00 58.34 117 VAL A CA 1
ATOM 967 C C . VAL A 1 117 ? 9.046 6.709 5.213 1.00 58.34 117 VAL A C 1
ATOM 969 O O . VAL A 1 117 ? 9.111 6.363 6.387 1.00 58.34 117 VAL A O 1
ATOM 972 N N . GLY A 1 118 ? 7.906 7.090 4.634 1.00 54.38 118 GLY A N 1
ATOM 973 C CA . GLY A 1 118 ? 6.606 7.086 5.301 1.00 54.38 118 GLY A CA 1
ATOM 974 C C . GLY A 1 118 ? 6.119 8.430 5.847 1.00 54.38 118 GLY A C 1
ATOM 975 O O . GLY A 1 118 ? 4.925 8.547 6.088 1.00 54.38 118 GLY A O 1
ATOM 976 N N . GLU A 1 119 ? 6.946 9.468 5.986 1.00 52.31 119 GLU A N 1
ATOM 977 C CA . GLU A 1 119 ? 6.514 10.682 6.706 1.00 52.31 119 GLU A CA 1
ATOM 978 C C . GLU A 1 119 ? 5.670 11.663 5.876 1.00 52.31 119 GLU A C 1
ATOM 980 O O . GLU A 1 119 ? 4.768 12.305 6.415 1.00 52.31 119 GLU A O 1
ATOM 985 N N . SER A 1 120 ? 5.912 11.795 4.567 1.00 50.12 120 SER A N 1
ATOM 986 C CA . SER A 1 120 ? 5.119 12.690 3.711 1.00 50.12 120 SER A CA 1
ATOM 987 C C . SER A 1 120 ? 5.087 12.246 2.245 1.00 50.12 120 SER A C 1
ATOM 989 O O . SER A 1 120 ? 5.909 11.453 1.795 1.00 50.12 120 SER A O 1
ATOM 991 N N . THR A 1 121 ? 4.100 12.728 1.484 1.00 46.03 121 THR A N 1
ATOM 992 C CA . THR A 1 121 ? 4.058 12.581 0.021 1.00 46.03 121 THR A CA 1
ATOM 993 C C . THR A 1 121 ? 4.738 13.782 -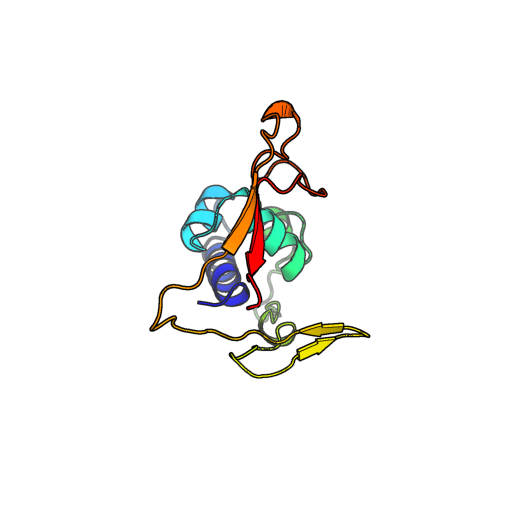0.627 1.00 46.03 121 THR A C 1
ATOM 995 O O . THR A 1 121 ? 4.339 14.915 -0.361 1.00 46.03 121 THR A O 1
ATOM 998 N N . GLY A 1 122 ? 5.699 13.555 -1.517 1.00 57.84 122 GLY A N 1
ATOM 999 C CA . GLY A 1 122 ? 6.370 14.618 -2.260 1.00 57.84 122 GLY A CA 1
ATOM 1000 C C . GLY A 1 122 ? 7.228 14.065 -3.395 1.00 57.84 122 GLY A C 1
ATOM 1001 O O . GLY A 1 122 ? 7.302 12.853 -3.596 1.00 57.84 122 GLY A O 1
ATOM 1002 N N . ILE A 1 123 ? 7.849 14.964 -4.155 1.00 54.84 123 ILE A N 1
ATOM 1003 C CA . ILE A 1 123 ? 8.813 14.601 -5.196 1.00 54.84 123 ILE A CA 1
ATOM 1004 C C . ILE A 1 123 ? 10.141 14.341 -4.487 1.00 54.84 123 ILE A C 1
ATOM 1006 O O . ILE A 1 123 ? 10.796 15.286 -4.048 1.00 54.84 123 ILE A O 1
ATOM 1010 N N . ASP A 1 124 ? 10.499 13.068 -4.328 1.00 57.91 124 ASP A N 1
ATOM 1011 C CA . ASP A 1 124 ? 11.810 12.710 -3.793 1.00 57.91 124 ASP A CA 1
ATOM 1012 C C . ASP A 1 124 ? 12.898 13.116 -4.789 1.00 57.91 124 ASP A C 1
ATOM 1014 O O . ASP A 1 124 ? 12.658 13.156 -5.998 1.00 57.91 124 ASP A O 1
ATOM 1018 N N . VAL A 1 125 ? 14.087 13.443 -4.289 1.00 61.56 125 VAL A N 1
ATOM 1019 C CA . VAL A 1 125 ? 15.221 13.770 -5.152 1.00 61.56 125 VAL A CA 1
ATOM 1020 C C . VAL A 1 125 ? 15.849 12.445 -5.581 1.00 61.56 125 VAL A C 1
ATOM 1022 O O . VAL A 1 125 ? 16.457 11.774 -4.746 1.00 61.56 125 VAL A O 1
ATOM 1025 N N . PRO A 1 126 ? 15.716 12.038 -6.853 1.00 59.91 126 PRO A N 1
ATOM 1026 C CA . PRO A 1 126 ? 16.256 10.769 -7.314 1.00 59.91 126 PRO A CA 1
ATOM 1027 C C . PRO A 1 126 ? 17.761 10.717 -7.083 1.00 59.91 126 PRO A C 1
ATOM 1029 O O . PRO A 1 126 ? 18.518 11.588 -7.515 1.00 59.91 126 PRO A O 1
ATOM 1032 N N . CYS A 1 127 ? 18.172 9.677 -6.366 1.00 53.97 127 CYS A N 1
ATOM 1033 C CA . CYS A 1 127 ? 19.558 9.419 -6.003 1.00 53.97 127 CYS A CA 1
ATOM 1034 C C . CYS A 1 127 ? 20.368 8.813 -7.157 1.00 53.97 127 CYS A C 1
ATOM 1036 O O . CYS A 1 127 ? 21.589 8.948 -7.181 1.00 53.97 127 CYS A O 1
ATOM 1038 N N . LEU A 1 128 ? 19.695 8.188 -8.128 1.00 57.91 128 LEU A N 1
ATOM 1039 C CA . LEU A 1 128 ? 20.329 7.564 -9.279 1.00 57.91 128 LEU A CA 1
ATOM 1040 C C . LEU A 1 128 ? 19.415 7.635 -10.505 1.00 57.91 128 LEU A C 1
ATOM 1042 O O . LEU A 1 128 ? 18.293 7.129 -10.488 1.00 57.91 128 LEU A O 1
ATOM 1046 N N . TYR A 1 129 ? 19.920 8.221 -11.586 1.00 60.34 129 TYR A N 1
ATOM 1047 C CA . TYR A 1 129 ? 19.321 8.103 -12.914 1.00 60.34 129 TYR A CA 1
ATOM 1048 C C . TYR A 1 129 ? 20.236 7.269 -13.785 1.00 60.34 129 TYR A C 1
ATOM 1050 O O . TYR A 1 129 ? 21.357 7.698 -14.021 1.00 60.34 129 TYR A O 1
ATOM 1058 N N . CYS A 1 130 ? 19.762 6.129 -14.285 1.00 63.59 130 CYS A N 1
ATOM 1059 C CA . CYS A 1 130 ? 20.509 5.294 -15.221 1.00 63.59 130 CYS A CA 1
AT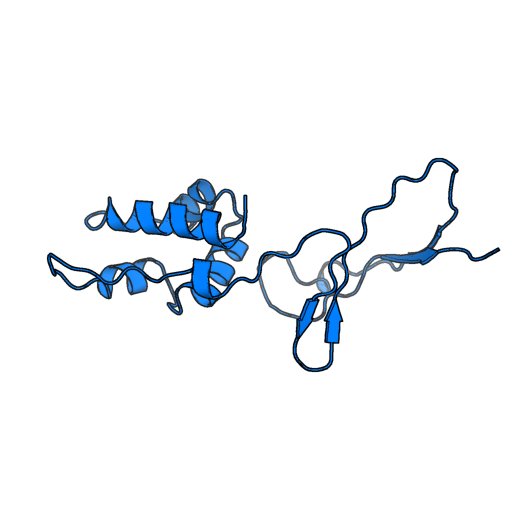OM 1060 C C . CYS A 1 130 ? 19.889 5.378 -16.615 1.00 63.59 130 CYS A C 1
ATOM 1062 O O . CYS A 1 130 ? 18.704 5.110 -16.801 1.00 63.59 130 CYS A O 1
ATOM 1064 N N . PHE A 1 131 ? 20.715 5.693 -17.601 1.00 72.19 131 PHE A N 1
ATOM 1065 C CA . PHE A 1 131 ? 20.390 5.679 -19.016 1.00 72.19 131 PHE A CA 1
ATOM 1066 C C . PHE A 1 131 ? 21.077 4.483 -19.666 1.00 72.19 131 PHE A C 1
ATOM 1068 O O . PHE A 1 131 ? 22.258 4.205 -19.427 1.00 72.19 131 PHE A O 1
ATOM 1075 N N . LYS A 1 132 ? 20.330 3.757 -20.498 1.00 68.75 132 LYS A N 1
ATOM 1076 C CA . LYS A 1 132 ? 20.901 2.687 -21.311 1.00 68.75 132 LYS A CA 1
ATOM 1077 C C . LYS A 1 132 ? 21.851 3.309 -22.331 1.00 68.75 132 LYS A C 1
ATOM 1079 O O . LYS A 1 132 ? 21.444 4.193 -23.081 1.00 68.75 132 LYS A O 1
ATOM 1084 N N . SER A 1 133 ? 23.096 2.841 -22.370 1.00 67.62 133 SER A N 1
ATOM 1085 C CA . SER A 1 133 ? 24.016 3.234 -23.432 1.00 67.62 133 SER A CA 1
ATOM 1086 C C . SER A 1 133 ? 23.519 2.663 -24.759 1.00 67.62 133 SER A C 1
ATOM 1088 O O . SER A 1 133 ? 23.447 1.441 -24.913 1.00 67.62 133 SER A O 1
ATOM 1090 N N . SER A 1 134 ? 23.157 3.530 -25.706 1.00 62.31 134 SER A N 1
ATOM 1091 C CA . SER A 1 134 ? 22.964 3.104 -27.090 1.00 62.31 134 SER A CA 1
ATOM 1092 C C . SER A 1 134 ? 24.335 3.082 -27.753 1.00 62.31 134 SER A C 1
ATOM 1094 O O . SER A 1 134 ? 25.002 4.114 -27.815 1.00 62.31 134 SER A O 1
ATOM 1096 N N . LYS A 1 135 ? 24.769 1.904 -28.203 1.00 57.16 135 LYS A N 1
ATOM 1097 C CA . LYS A 1 135 ? 25.748 1.850 -29.292 1.00 57.16 135 LYS A CA 1
ATOM 1098 C C . LYS A 1 135 ? 25.071 2.249 -30.596 1.00 57.16 135 LYS A C 1
ATOM 1100 O O . LYS A 1 135 ? 23.837 2.038 -30.689 1.00 57.16 135 LYS A O 1
#